Protein AF-T1DMT5-F1 (afdb_monomer_lite)

Foldseek 3Di:
DPPPPPPDDPPPPPVPPPPPPVPQDWDFAAEPVRHFQFDDAQVVLQVVLVLLVARGWGQDPRGIIGGPRDPVSSYRDPVVVVVVVVVVCVVPVVVVPPD

Sequence (99 aa):
MIKLLLLLSTVTAIVWGQTNEVKIRGQFPMKLNTRFYTCEKDDYCMKVCKRHRVSRGFCIDRKCFCKNLSSQFIYYRDLRFHECIANFYDYDPTLKQNI

Secondary structure (DSSP, 8-state):
--SS---------------------EE--B-TTS-B-B-SSHHHHHHHHHHTT-S-EEEETTEEEEET--GGGSB---HHHHHHHHHHHHH-GGGGGG-

Organism: NCBI:txid1330406

Structure (mmCIF, N/CA/C/O backbone):
data_AF-T1DMT5-F1
#
_entry.id   AF-T1DMT5-F1
#
loop_
_atom_site.group_PDB
_atom_site.id
_atom_site.type_symbol
_atom_site.label_atom_id
_atom_site.label_alt_id
_atom_site.label_comp_id
_atom_site.label_asym_id
_a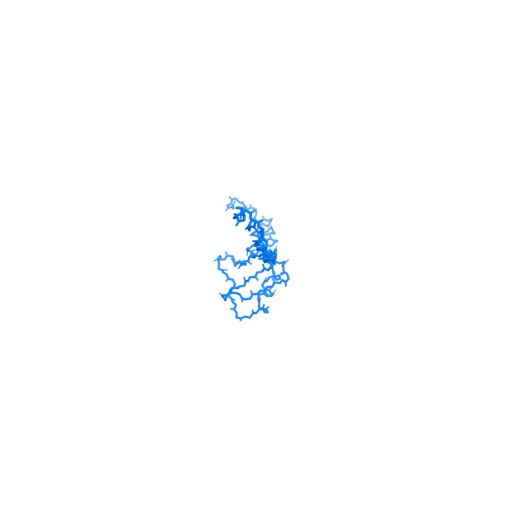tom_site.label_entity_id
_atom_site.label_seq_id
_atom_site.pdbx_PDB_ins_code
_atom_site.Cartn_x
_atom_site.Cartn_y
_atom_site.Cartn_z
_atom_site.occupancy
_atom_site.B_iso_or_equiv
_atom_site.auth_seq_id
_atom_site.auth_comp_id
_atom_site.auth_asym_id
_atom_site.auth_atom_id
_atom_site.pdbx_PDB_model_num
ATOM 1 N N . MET A 1 1 ? 53.905 51.754 13.369 1.00 56.34 1 MET A N 1
ATOM 2 C CA . MET A 1 1 ? 52.525 51.987 12.882 1.00 56.34 1 MET A CA 1
ATOM 3 C C . MET A 1 1 ? 52.318 51.146 11.624 1.00 56.34 1 MET A C 1
ATOM 5 O O . MET A 1 1 ? 53.281 51.001 10.891 1.00 56.34 1 MET A O 1
ATOM 9 N N . ILE A 1 2 ? 51.112 50.601 11.398 1.00 50.75 2 ILE A N 1
ATOM 10 C CA . ILE A 1 2 ? 50.713 49.646 10.325 1.00 50.75 2 ILE A CA 1
ATOM 11 C C . ILE A 1 2 ? 50.882 48.144 10.674 1.00 50.75 2 ILE A C 1
ATOM 13 O O . ILE A 1 2 ? 51.526 47.378 9.970 1.00 50.75 2 ILE A O 1
ATOM 17 N N . LYS A 1 3 ? 50.255 47.686 11.764 1.00 50.66 3 LYS A N 1
ATOM 18 C CA . LYS A 1 3 ? 49.833 46.271 11.931 1.00 50.66 3 LYS A CA 1
ATOM 19 C C . LYS A 1 3 ? 48.362 46.162 12.381 1.00 50.66 3 LYS A C 1
ATOM 21 O O . LYS A 1 3 ? 47.954 45.162 12.951 1.00 50.66 3 LYS A O 1
ATOM 26 N N . LEU A 1 4 ? 47.570 47.213 12.131 1.00 51.66 4 LEU A N 1
ATOM 27 C CA . LEU A 1 4 ? 46.221 47.406 12.688 1.00 51.66 4 LEU A CA 1
ATOM 28 C C . LEU A 1 4 ? 45.116 47.526 11.615 1.00 51.66 4 LEU A C 1
ATOM 30 O O . LEU A 1 4 ? 44.114 48.181 11.858 1.00 51.66 4 LEU A O 1
ATOM 34 N N . LEU A 1 5 ? 45.277 46.952 10.415 1.00 54.16 5 LEU A N 1
ATOM 35 C CA . LEU A 1 5 ? 44.304 47.151 9.320 1.00 54.16 5 LEU A CA 1
ATOM 36 C C . LEU A 1 5 ? 44.067 45.927 8.416 1.00 54.16 5 LEU A C 1
ATOM 38 O O . LEU A 1 5 ? 43.895 46.078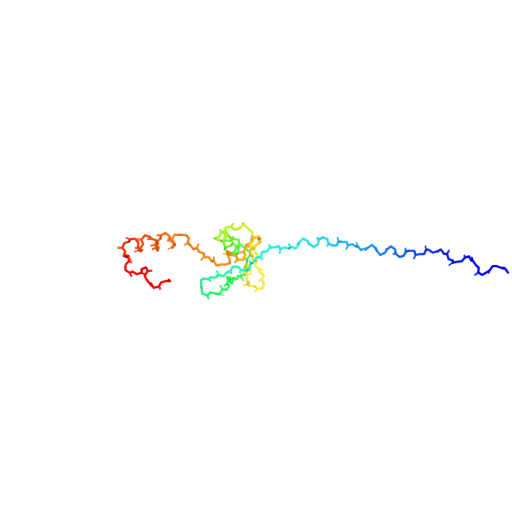 7.216 1.00 54.16 5 LEU A O 1
ATOM 42 N N . LEU A 1 6 ? 44.006 44.710 8.966 1.00 53.59 6 LEU A N 1
ATOM 43 C CA . LEU A 1 6 ? 43.399 43.568 8.250 1.00 53.59 6 LEU A CA 1
ATOM 44 C C . LEU A 1 6 ? 42.404 42.789 9.132 1.00 53.59 6 LEU A C 1
ATOM 46 O O . LEU A 1 6 ? 42.238 41.581 9.017 1.00 53.59 6 LEU A O 1
ATOM 50 N N . LEU A 1 7 ? 41.707 43.520 10.006 1.00 52.66 7 LEU A N 1
ATOM 51 C CA . LEU A 1 7 ? 40.347 43.191 10.428 1.00 52.66 7 LEU A CA 1
ATOM 52 C C . LEU A 1 7 ? 39.406 43.712 9.337 1.00 52.66 7 LEU A C 1
ATOM 54 O O . LEU A 1 7 ? 39.016 44.867 9.405 1.00 52.66 7 LEU A O 1
ATOM 58 N N . LEU A 1 8 ? 39.101 42.907 8.320 1.00 50.19 8 LEU A N 1
ATOM 59 C CA . LEU A 1 8 ? 37.946 43.073 7.422 1.00 50.19 8 LEU A CA 1
ATOM 60 C C . LEU A 1 8 ? 37.763 41.743 6.675 1.00 50.19 8 LEU A C 1
ATOM 62 O O . LEU A 1 8 ? 38.467 41.411 5.730 1.00 50.19 8 LEU A O 1
ATOM 66 N N . SER A 1 9 ? 36.946 40.870 7.258 1.00 55.41 9 SER A N 1
ATOM 67 C CA . SER A 1 9 ? 35.622 40.561 6.709 1.00 55.41 9 SER A CA 1
ATOM 68 C C . SER A 1 9 ? 35.644 39.756 5.406 1.00 55.41 9 SER A C 1
ATOM 70 O O . SER A 1 9 ? 35.112 40.182 4.386 1.00 55.41 9 SER A O 1
ATOM 72 N N . THR A 1 10 ? 36.138 38.524 5.460 1.00 56.16 10 THR A N 1
ATOM 73 C CA . THR A 1 10 ? 35.487 37.454 4.699 1.00 56.16 10 THR A CA 1
ATOM 74 C C . THR A 1 10 ? 34.505 36.791 5.649 1.00 56.16 10 THR A C 1
ATOM 76 O O . THR A 1 10 ? 34.755 35.739 6.227 1.00 56.16 10 THR A O 1
ATOM 79 N N . VAL A 1 11 ? 33.382 37.485 5.873 1.00 61.06 11 VAL A N 1
ATOM 80 C CA . VAL A 1 11 ? 32.173 36.842 6.386 1.00 61.06 11 VAL A CA 1
ATOM 81 C C . VAL A 1 11 ? 31.911 35.705 5.415 1.00 61.06 11 VAL A C 1
ATOM 83 O O . VAL A 1 11 ? 31.557 35.929 4.257 1.00 61.06 11 VAL A O 1
ATOM 86 N N . THR A 1 12 ? 32.194 34.490 5.862 1.00 60.69 12 THR A N 1
ATOM 87 C CA . THR A 1 12 ? 31.804 33.266 5.193 1.00 60.69 12 THR 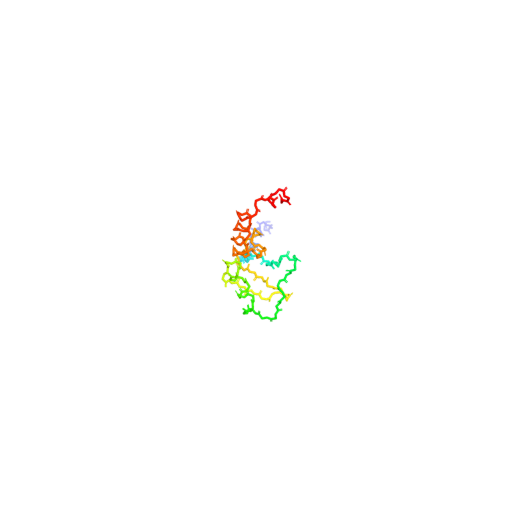A CA 1
ATOM 88 C C . THR A 1 12 ? 30.288 33.306 5.116 1.00 60.69 12 THR A C 1
ATOM 90 O O . THR A 1 12 ? 29.583 32.937 6.051 1.00 60.69 12 THR A O 1
ATOM 93 N N . ALA A 1 13 ? 29.765 33.810 3.999 1.00 59.09 13 ALA A N 1
ATOM 94 C CA . ALA A 1 13 ? 28.391 33.581 3.608 1.00 59.09 13 ALA A CA 1
ATOM 95 C C . ALA A 1 13 ? 28.297 32.090 3.282 1.00 59.09 13 ALA A C 1
ATOM 97 O O . ALA A 1 13 ? 28.365 31.671 2.128 1.00 59.09 13 ALA A O 1
ATOM 98 N N . ILE A 1 14 ? 28.226 31.268 4.331 1.00 64.00 14 ILE A N 1
ATOM 99 C CA . ILE A 1 14 ? 27.765 29.901 4.216 1.00 64.00 14 ILE A CA 1
ATOM 100 C C . ILE A 1 14 ? 26.307 30.068 3.811 1.00 64.00 14 ILE A C 1
ATOM 102 O O . ILE A 1 14 ? 25.434 30.307 4.643 1.00 64.00 14 ILE A O 1
ATOM 106 N N . VAL A 1 15 ? 26.062 30.046 2.504 1.00 61.28 15 VAL A N 1
ATOM 107 C CA . VAL A 1 15 ? 24.726 29.898 1.952 1.00 61.28 15 VAL A CA 1
ATOM 108 C C . VAL A 1 15 ? 24.272 28.524 2.424 1.00 61.28 15 VAL A C 1
ATOM 110 O O . VAL A 1 15 ? 24.543 27.507 1.789 1.00 61.28 15 VAL A O 1
ATOM 113 N N . TRP A 1 16 ? 23.649 28.474 3.602 1.00 61.22 16 TRP A N 1
ATOM 114 C CA . TRP A 1 16 ? 22.812 27.358 3.999 1.00 61.22 16 TRP A CA 1
ATOM 115 C C . TRP A 1 16 ? 21.667 27.349 3.002 1.00 61.22 16 TRP A C 1
ATOM 117 O O . TRP A 1 16 ? 20.644 28.005 3.187 1.00 61.22 16 TRP A O 1
ATOM 127 N N . GLY A 1 17 ? 21.882 26.645 1.891 1.00 57.78 17 GLY A N 1
ATOM 128 C CA . GLY A 1 17 ? 20.801 26.196 1.047 1.00 57.78 17 GLY A CA 1
ATOM 129 C C . GLY A 1 17 ? 19.876 25.404 1.951 1.00 57.78 17 GLY A C 1
ATOM 130 O O . GLY A 1 17 ? 20.179 24.267 2.302 1.00 57.78 17 GLY A O 1
ATOM 131 N N . GLN A 1 18 ? 18.778 26.025 2.379 1.00 56.12 18 GLN A N 1
ATOM 132 C 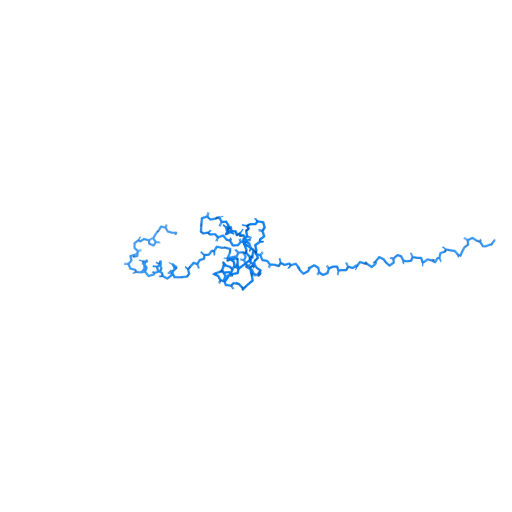CA . GLN A 1 18 ? 17.629 25.291 2.871 1.00 56.12 18 GLN A CA 1
ATOM 133 C C . GLN A 1 18 ? 17.178 24.437 1.694 1.00 56.12 18 GLN A C 1
ATOM 135 O O . GLN A 1 18 ? 16.429 24.881 0.821 1.00 56.12 18 GLN A O 1
ATOM 140 N N . THR A 1 19 ? 17.685 23.210 1.633 1.00 59.75 19 THR A N 1
ATOM 141 C CA . THR A 1 19 ? 17.029 22.167 0.875 1.00 59.75 19 THR A CA 1
ATOM 142 C C . THR A 1 19 ? 15.656 22.052 1.517 1.00 59.75 19 THR A C 1
ATOM 144 O O . THR A 1 19 ? 15.486 21.537 2.620 1.00 59.75 19 THR A O 1
ATOM 147 N N . ASN A 1 20 ? 14.653 22.627 0.856 1.00 50.88 20 ASN A N 1
ATOM 148 C CA . ASN A 1 20 ? 13.261 22.317 1.121 1.00 50.88 20 ASN A CA 1
ATOM 149 C C . ASN A 1 20 ? 13.071 20.857 0.706 1.00 50.88 20 ASN A C 1
ATOM 151 O O . ASN A 1 20 ? 12.509 20.564 -0.350 1.00 50.88 20 ASN A O 1
ATOM 155 N N . GLU A 1 21 ? 13.605 19.930 1.500 1.00 57.12 21 GLU A N 1
ATOM 156 C CA . GLU A 1 21 ? 13.248 18.530 1.426 1.00 57.12 21 GLU A CA 1
ATOM 157 C C . GLU A 1 21 ? 11.761 18.494 1.738 1.00 57.12 21 GLU A C 1
ATOM 159 O O . GLU A 1 21 ? 11.329 18.546 2.892 1.00 57.12 21 GLU A O 1
ATOM 164 N N . VAL A 1 22 ? 10.953 18.497 0.678 1.00 56.91 22 VAL A N 1
ATOM 165 C CA . VAL A 1 22 ? 9.524 18.247 0.763 1.00 56.91 22 VAL A CA 1
ATOM 166 C C . VAL A 1 22 ? 9.409 16.850 1.342 1.00 56.91 22 VAL A C 1
ATOM 168 O O . VAL A 1 22 ? 9.462 15.860 0.617 1.00 56.91 22 VAL A O 1
ATOM 171 N N . LYS A 1 23 ? 9.323 16.775 2.672 1.00 66.69 23 LYS A N 1
ATOM 172 C CA . LYS A 1 23 ? 9.274 15.532 3.427 1.00 66.69 23 LYS A CA 1
ATOM 173 C C . LYS A 1 23 ? 8.064 14.772 2.910 1.00 66.69 23 LYS A C 1
ATOM 175 O O . LYS A 1 23 ? 6.922 15.149 3.188 1.00 66.69 23 LYS A O 1
ATOM 180 N N . ILE A 1 24 ? 8.300 13.766 2.071 1.00 71.31 24 ILE A N 1
ATOM 181 C CA . ILE A 1 24 ? 7.227 13.001 1.444 1.00 71.31 24 ILE A CA 1
ATOM 182 C C . ILE A 1 24 ? 6.538 12.235 2.571 1.00 71.31 24 ILE A C 1
ATOM 184 O O . ILE A 1 24 ? 7.040 11.230 3.062 1.00 71.31 24 ILE A O 1
ATOM 188 N N . ARG A 1 25 ? 5.391 12.746 3.026 1.00 88.38 25 ARG A N 1
ATOM 189 C CA . ARG A 1 25 ? 4.572 12.092 4.048 1.00 88.38 25 ARG A CA 1
ATOM 190 C C . ARG A 1 25 ? 3.817 10.924 3.419 1.00 88.38 25 ARG A C 1
ATOM 192 O O . ARG A 1 25 ? 3.260 11.056 2.328 1.00 88.38 25 ARG A O 1
ATOM 199 N N . GLY A 1 26 ? 3.765 9.796 4.114 1.00 91.94 26 GLY A N 1
ATOM 200 C CA . GLY A 1 26 ? 3.038 8.608 3.681 1.00 91.94 26 GLY A CA 1
ATOM 201 C C . GLY A 1 26 ? 3.389 7.390 4.522 1.00 91.94 26 GLY A C 1
ATOM 202 O O . GLY A 1 26 ? 4.164 7.495 5.472 1.00 91.94 26 GLY A O 1
ATOM 203 N N . GLN A 1 27 ? 2.792 6.253 4.179 1.00 95.19 27 GLN A N 1
ATOM 204 C CA . GLN A 1 27 ? 2.956 4.993 4.902 1.00 95.19 27 GLN A CA 1
ATOM 205 C C . GLN A 1 27 ? 2.911 3.802 3.943 1.00 95.19 27 GLN A C 1
ATOM 207 O O . GLN A 1 27 ? 2.384 3.897 2.831 1.00 95.19 27 GLN A O 1
ATOM 212 N N . PHE A 1 28 ? 3.431 2.666 4.402 1.00 94.94 28 PHE A N 1
ATOM 213 C CA . PHE A 1 28 ? 3.326 1.383 3.713 1.00 94.94 28 PHE A CA 1
ATOM 214 C C . PHE A 1 28 ? 2.070 0.654 4.199 1.00 94.94 28 PHE A C 1
ATOM 216 O O . PHE A 1 28 ? 2.073 0.163 5.330 1.00 94.94 28 PHE A O 1
ATOM 223 N N . PRO A 1 29 ? 0.985 0.578 3.408 1.00 93.88 29 PRO A N 1
ATOM 224 C CA . PRO A 1 29 ? -0.188 -0.180 3.807 1.00 93.88 29 PRO A CA 1
ATOM 225 C C . PRO A 1 29 ? 0.130 -1.662 4.033 1.00 93.88 29 PRO A C 1
ATOM 227 O O . PRO A 1 29 ? 0.980 -2.265 3.368 1.00 93.88 29 PRO A O 1
ATOM 230 N N . MET A 1 30 ? -0.628 -2.262 4.942 1.00 91.00 30 MET A N 1
ATOM 231 C CA . MET A 1 30 ? -0.582 -3.670 5.294 1.00 91.00 30 MET A CA 1
ATOM 232 C C . MET A 1 30 ? -1.918 -4.349 4.993 1.00 91.00 30 MET A C 1
ATOM 234 O O . MET A 1 30 ? -3.005 -3.762 5.046 1.00 91.00 30 MET A O 1
ATOM 238 N N . LYS A 1 31 ? -1.817 -5.634 4.680 1.00 85.00 31 LYS A N 1
ATOM 239 C CA . LYS A 1 31 ? -2.931 -6.579 4.664 1.00 85.00 31 LYS A CA 1
ATOM 240 C C . LYS A 1 31 ? -3.365 -6.872 6.107 1.00 85.00 31 LYS A C 1
ATOM 242 O O . LYS A 1 31 ? -2.638 -6.578 7.052 1.00 85.00 31 LYS A O 1
ATOM 247 N N . LEU A 1 32 ? -4.520 -7.515 6.278 1.00 82.62 32 LEU A N 1
ATOM 248 C CA . LEU A 1 32 ? -5.031 -7.907 7.602 1.00 82.62 32 LEU A CA 1
ATOM 249 C C . LEU A 1 32 ? -4.078 -8.839 8.367 1.00 82.62 32 LEU A C 1
ATOM 251 O O . LEU A 1 32 ? -4.003 -8.780 9.585 1.00 82.62 32 LEU A O 1
ATOM 255 N N . ASN A 1 33 ? -3.293 -9.648 7.656 1.00 80.06 33 ASN A N 1
ATOM 256 C CA . ASN A 1 33 ? -2.294 -10.543 8.243 1.00 80.06 33 ASN A CA 1
ATOM 257 C C . ASN A 1 33 ? -0.936 -9.866 8.500 1.00 80.06 33 ASN A C 1
ATOM 259 O O . ASN A 1 33 ? 0.087 -10.538 8.396 1.00 80.06 33 ASN A O 1
ATOM 263 N N . THR A 1 34 ? -0.927 -8.544 8.707 1.00 83.56 34 THR A N 1
ATOM 264 C CA . THR A 1 34 ? 0.258 -7.701 8.972 1.00 83.56 34 THR A CA 1
ATOM 265 C C . THR A 1 34 ? 1.365 -7.734 7.907 1.00 83.56 34 THR A C 1
ATOM 267 O O . THR A 1 34 ? 2.416 -7.116 8.075 1.00 83.56 34 THR A O 1
ATOM 270 N N . ARG A 1 35 ? 1.140 -8.381 6.754 1.00 89.12 35 ARG A N 1
ATOM 271 C CA . ARG A 1 35 ? 2.089 -8.375 5.631 1.00 89.12 35 ARG A CA 1
ATOM 272 C C . ARG A 1 35 ? 1.905 -7.144 4.749 1.00 89.12 35 ARG A C 1
ATOM 274 O O . ARG A 1 35 ? 0.782 -6.739 4.450 1.00 89.12 35 ARG A O 1
ATOM 281 N N . PHE A 1 36 ? 3.011 -6.611 4.238 1.00 93.31 36 PHE A N 1
ATOM 282 C CA . PHE A 1 36 ? 2.994 -5.548 3.233 1.00 93.31 36 PHE A CA 1
ATOM 283 C C . PHE A 1 36 ? 2.443 -6.027 1.882 1.00 93.31 36 PHE A C 1
ATOM 285 O O . PHE A 1 36 ? 2.448 -7.218 1.548 1.00 93.31 36 PHE A O 1
ATOM 292 N N . TYR A 1 37 ? 1.992 -5.076 1.066 1.00 94.38 37 TYR A N 1
ATOM 293 C CA . TYR A 1 37 ? 1.706 -5.324 -0.343 1.00 94.38 37 TYR A CA 1
ATOM 294 C C . TYR A 1 37 ? 3.009 -5.343 -1.143 1.00 94.38 37 TYR A C 1
ATOM 296 O O . TYR A 1 37 ? 3.625 -4.298 -1.344 1.00 94.38 37 TYR A O 1
ATOM 304 N N . THR A 1 38 ? 3.412 -6.531 -1.596 1.00 96.56 38 THR A N 1
ATOM 305 C CA . THR A 1 38 ? 4.575 -6.711 -2.471 1.00 96.56 38 THR A CA 1
ATOM 306 C C . THR A 1 38 ? 4.288 -6.200 -3.880 1.00 96.56 38 THR A C 1
ATOM 308 O O . THR A 1 38 ? 3.174 -6.388 -4.371 1.00 96.56 38 THR A O 1
ATOM 311 N N . CYS A 1 39 ? 5.268 -5.571 -4.526 1.00 97.38 39 CYS A N 1
ATOM 312 C CA . CYS A 1 39 ? 5.117 -4.972 -5.850 1.00 97.38 39 CYS A CA 1
ATOM 313 C C . CYS A 1 39 ? 6.373 -5.113 -6.718 1.00 97.38 39 CYS A C 1
ATOM 315 O O . CYS A 1 39 ? 7.481 -5.276 -6.209 1.00 97.38 39 CYS A O 1
ATOM 317 N N . GLU A 1 40 ? 6.168 -4.976 -8.029 1.00 97.50 40 GLU A N 1
ATOM 318 C CA . GLU A 1 40 ? 7.224 -4.800 -9.040 1.00 97.50 40 GLU A CA 1
ATOM 319 C C . GLU A 1 40 ? 7.053 -3.501 -9.845 1.00 97.50 40 GLU A C 1
ATOM 321 O O . GLU A 1 40 ? 7.998 -3.029 -10.466 1.00 97.50 40 GLU A O 1
ATOM 326 N N . LYS A 1 41 ? 5.839 -2.930 -9.861 1.00 96.62 41 LYS A N 1
ATOM 327 C CA . LYS A 1 41 ? 5.462 -1.760 -10.666 1.00 96.62 41 LYS A CA 1
ATOM 328 C C . LYS A 1 41 ? 4.575 -0.805 -9.870 1.00 96.62 41 LYS A C 1
ATOM 330 O O . LYS A 1 41 ? 3.746 -1.248 -9.068 1.00 96.62 41 LYS A O 1
ATOM 335 N N . ASP A 1 42 ? 4.682 0.485 -10.170 1.00 97.06 42 ASP A N 1
ATOM 336 C CA . ASP A 1 42 ? 3.922 1.553 -9.507 1.00 97.06 42 ASP A CA 1
ATOM 337 C C . ASP A 1 42 ? 2.411 1.453 -9.738 1.00 97.06 42 ASP A C 1
ATOM 339 O O . ASP A 1 42 ? 1.636 1.680 -8.809 1.00 97.06 42 ASP A O 1
ATOM 343 N N . ASP A 1 43 ? 1.971 1.010 -10.919 1.00 97.31 43 ASP A N 1
ATOM 344 C CA . ASP A 1 43 ? 0.545 0.860 -11.254 1.00 97.31 43 ASP A CA 1
ATOM 345 C C . ASP A 1 43 ? -0.211 -0.045 -10.275 1.00 97.31 43 ASP A C 1
ATOM 347 O O . ASP A 1 43 ? -1.381 0.189 -9.946 1.00 97.31 43 ASP A O 1
ATOM 351 N N . TYR A 1 44 ? 0.454 -1.093 -9.781 1.00 96.94 44 TYR A N 1
ATOM 352 C CA . TYR A 1 44 ? -0.116 -1.956 -8.754 1.00 96.94 44 TYR A CA 1
ATOM 353 C C . TYR A 1 44 ? -0.280 -1.194 -7.436 1.00 96.94 44 TYR A C 1
ATOM 355 O O . TYR A 1 44 ? -1.349 -1.239 -6.821 1.00 96.94 44 TYR A O 1
ATOM 363 N N . CYS A 1 45 ? 0.732 -0.427 -7.034 1.00 97.44 45 CYS A N 1
ATOM 364 C CA . CYS A 1 45 ? 0.674 0.374 -5.818 1.00 97.44 45 CYS A CA 1
ATOM 365 C C . CYS A 1 45 ? -0.330 1.519 -5.914 1.00 97.44 45 CYS A C 1
ATOM 367 O O . CYS A 1 45 ? -1.009 1.792 -4.930 1.00 97.44 45 CYS A O 1
ATOM 369 N N . MET A 1 46 ? -0.549 2.110 -7.089 1.00 96.81 46 MET A N 1
ATOM 370 C CA . MET A 1 46 ? -1.652 3.049 -7.302 1.00 96.81 46 MET A CA 1
ATOM 371 C C . MET A 1 46 ? -3.014 2.405 -7.010 1.00 96.81 46 MET A C 1
ATOM 373 O O . MET A 1 46 ? -3.857 3.011 -6.346 1.00 96.81 46 MET A O 1
ATOM 377 N N . LYS A 1 47 ? -3.238 1.164 -7.462 1.00 95.38 47 LYS A N 1
ATOM 378 C CA . LYS A 1 47 ? -4.479 0.421 -7.178 1.00 95.38 47 LYS A CA 1
ATOM 379 C C . LYS A 1 47 ? -4.612 0.095 -5.690 1.00 95.38 47 LYS A C 1
ATOM 381 O O . LYS A 1 47 ? -5.697 0.268 -5.139 1.00 95.38 47 LYS A O 1
ATOM 386 N N . VAL A 1 48 ? -3.530 -0.336 -5.035 1.00 94.12 48 VAL A N 1
ATOM 387 C CA . VAL A 1 48 ? -3.506 -0.580 -3.581 1.00 94.12 48 VAL A CA 1
ATOM 388 C C . VAL A 1 48 ? -3.831 0.705 -2.821 1.00 94.12 48 VAL A C 1
ATOM 390 O O . VAL A 1 48 ? -4.766 0.723 -2.030 1.00 94.12 48 VAL A O 1
ATOM 393 N N . CYS A 1 49 ? -3.143 1.805 -3.107 1.00 93.88 49 CYS A N 1
ATOM 394 C CA . CYS A 1 49 ? -3.344 3.078 -2.422 1.00 93.88 49 CYS A CA 1
ATOM 395 C C . CYS A 1 49 ? -4.771 3.617 -2.578 1.00 93.88 49 CYS A C 1
ATOM 397 O O . CYS A 1 49 ? -5.354 4.082 -1.597 1.00 93.88 49 CYS A O 1
ATOM 399 N N . LYS A 1 50 ? -5.394 3.447 -3.755 1.00 91.94 50 LYS A N 1
ATOM 400 C CA . LYS A 1 50 ? -6.812 3.791 -3.960 1.00 91.94 50 LYS A CA 1
ATOM 401 C C . LYS A 1 50 ? -7.743 3.024 -3.017 1.00 91.94 50 LYS A C 1
ATOM 403 O O . LYS A 1 50 ? -8.689 3.612 -2.500 1.00 91.94 50 LYS A O 1
ATOM 408 N N . ARG A 1 51 ? -7.456 1.748 -2.723 1.00 89.19 51 ARG A N 1
ATOM 409 C CA . ARG A 1 51 ? -8.213 0.962 -1.724 1.00 89.19 51 ARG A CA 1
ATOM 410 C C . ARG A 1 51 ? -8.075 1.537 -0.312 1.00 89.19 51 ARG A C 1
ATOM 412 O O . ARG A 1 51 ? -9.018 1.462 0.466 1.00 89.19 51 ARG A O 1
ATOM 419 N N . HIS A 1 52 ? -6.941 2.167 -0.013 1.00 89.06 52 HIS A N 1
ATOM 420 C CA . HIS A 1 52 ? -6.687 2.910 1.226 1.00 89.06 52 HIS A CA 1
ATOM 421 C C . HIS A 1 52 ? -7.051 4.406 1.122 1.00 89.06 52 HIS A C 1
ATOM 423 O O . HIS A 1 52 ? -6.594 5.214 1.928 1.00 89.06 52 HIS A O 1
ATOM 429 N N . ARG A 1 53 ? -7.893 4.782 0.145 1.00 88.50 53 ARG A N 1
ATOM 430 C CA . ARG A 1 53 ? -8.453 6.135 -0.046 1.00 88.50 53 ARG A CA 1
ATOM 431 C C . ARG A 1 53 ? -7.425 7.236 -0.313 1.00 88.50 53 ARG A C 1
ATOM 433 O O . ARG A 1 53 ? -7.694 8.407 -0.061 1.00 88.50 53 ARG A O 1
ATOM 440 N N . VAL A 1 54 ? -6.270 6.882 -0.869 1.00 91.19 54 VAL A N 1
ATOM 441 C CA . VAL A 1 54 ? -5.245 7.844 -1.295 1.00 91.19 54 VAL A CA 1
ATOM 442 C C . VAL A 1 54 ? -4.8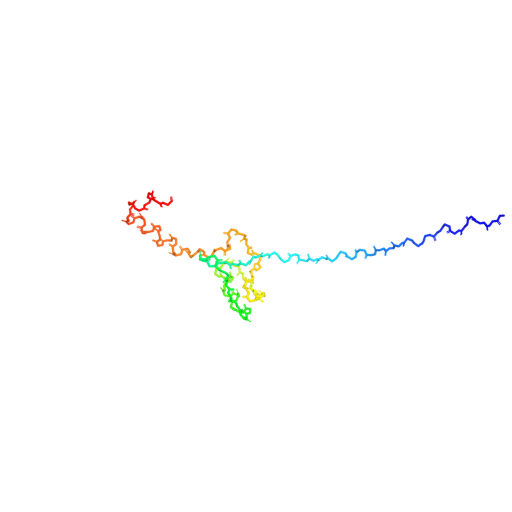40 7.581 -2.744 1.00 91.19 54 VAL A C 1
ATOM 444 O O . VAL A 1 54 ? -4.789 6.447 -3.205 1.00 91.19 54 VAL A O 1
ATOM 447 N N . SER A 1 55 ? -4.604 8.637 -3.520 1.00 89.56 55 SER A N 1
ATOM 448 C CA . SER A 1 55 ? -4.522 8.520 -4.985 1.00 89.56 55 SER A CA 1
ATOM 449 C C . SER A 1 55 ? -3.134 8.163 -5.520 1.00 89.56 55 SER A C 1
ATOM 451 O O . SER A 1 55 ? -3.028 7.686 -6.649 1.00 89.56 55 SER A O 1
ATOM 453 N N . ARG A 1 56 ? -2.073 8.387 -4.734 1.00 94.50 56 ARG A N 1
ATOM 454 C CA . ARG A 1 56 ? -0.676 8.225 -5.165 1.00 94.50 56 ARG A CA 1
ATOM 455 C C . ARG A 1 56 ? 0.011 7.074 -4.440 1.00 94.50 56 ARG A C 1
ATOM 457 O O . ARG A 1 56 ? 0.086 7.080 -3.210 1.00 94.50 56 ARG A O 1
ATOM 464 N N . GLY A 1 57 ? 0.547 6.140 -5.221 1.00 96.31 57 GLY A N 1
ATOM 465 C CA . GLY A 1 57 ? 1.287 4.980 -4.745 1.00 96.31 57 GLY A CA 1
ATOM 466 C C . GLY A 1 57 ? 2.533 4.716 -5.575 1.00 96.31 57 GLY A C 1
ATOM 467 O O . GLY A 1 57 ? 2.502 4.937 -6.780 1.00 96.31 57 GLY A O 1
ATOM 468 N N . PHE A 1 58 ? 3.586 4.234 -4.921 1.00 96.69 58 PHE A N 1
ATOM 469 C CA . PHE A 1 58 ? 4.884 3.928 -5.525 1.00 96.69 58 PHE A CA 1
ATOM 470 C C . PHE A 1 58 ? 5.382 2.574 -5.025 1.00 96.69 58 PHE A C 1
ATOM 472 O O . PHE A 1 58 ? 5.094 2.194 -3.885 1.00 96.69 58 PHE A O 1
ATOM 479 N N . CYS A 1 59 ? 6.123 1.856 -5.858 1.00 97.56 59 CYS A N 1
ATOM 480 C CA . CYS A 1 59 ? 6.797 0.628 -5.486 1.00 97.56 59 CYS A CA 1
ATOM 481 C C . CYS A 1 59 ? 8.214 0.943 -4.993 1.00 97.56 59 CYS A C 1
ATOM 483 O O . CYS A 1 59 ? 9.106 1.239 -5.782 1.00 97.56 59 CYS A O 1
ATOM 485 N N . ILE A 1 60 ? 8.421 0.884 -3.677 1.00 95.81 60 ILE A N 1
ATOM 486 C CA . ILE A 1 60 ? 9.702 1.180 -3.020 1.00 95.81 60 ILE A CA 1
ATOM 487 C C . ILE A 1 60 ? 10.166 -0.090 -2.310 1.00 95.81 60 ILE A C 1
ATOM 489 O O . ILE A 1 60 ? 9.419 -0.646 -1.507 1.00 95.81 60 ILE A O 1
ATOM 493 N N . ASP A 1 61 ? 11.367 -0.581 -2.621 1.00 96.06 61 ASP A N 1
ATOM 494 C CA . ASP A 1 61 ? 11.934 -1.810 -2.039 1.00 96.06 61 ASP A CA 1
ATOM 495 C C . ASP A 1 61 ? 10.970 -3.008 -2.079 1.00 96.06 61 ASP A C 1
ATOM 497 O O . ASP A 1 61 ? 10.787 -3.742 -1.103 1.00 96.06 61 ASP A O 1
ATOM 501 N N . ARG A 1 62 ? 10.301 -3.184 -3.227 1.00 96.94 62 ARG A N 1
ATOM 502 C CA . ARG A 1 62 ? 9.257 -4.199 -3.455 1.00 96.94 62 ARG A CA 1
ATOM 503 C C . ARG A 1 62 ? 8.050 -4.089 -2.519 1.00 96.94 62 ARG A C 1
ATOM 505 O O . ARG A 1 62 ? 7.313 -5.063 -2.377 1.00 96.94 62 ARG A O 1
ATOM 512 N N . LYS A 1 63 ? 7.808 -2.936 -1.894 1.00 97.25 63 LYS A N 1
ATOM 513 C CA . LYS A 1 63 ? 6.635 -2.651 -1.055 1.00 97.25 63 LYS A CA 1
ATOM 514 C C . LYS A 1 63 ? 5.884 -1.442 -1.594 1.00 97.25 63 LYS A C 1
ATOM 516 O O . LYS A 1 63 ? 6.481 -0.460 -2.026 1.00 97.25 63 LYS A O 1
ATOM 521 N N . CYS A 1 64 ? 4.561 -1.479 -1.517 1.00 96.94 64 CYS A N 1
ATOM 522 C CA . CYS A 1 64 ? 3.777 -0.301 -1.857 1.00 96.94 64 CYS A CA 1
ATOM 523 C C . CYS A 1 64 ? 3.884 0.767 -0.774 1.00 96.94 64 CYS A C 1
ATOM 525 O O . CYS A 1 64 ? 3.556 0.507 0.380 1.00 96.94 64 CYS A O 1
ATOM 527 N N . PHE A 1 65 ? 4.283 1.971 -1.169 1.00 96.62 65 PHE A N 1
ATOM 528 C CA . PHE A 1 65 ? 4.227 3.183 -0.364 1.00 96.62 65 PHE A CA 1
ATOM 529 C C . PHE A 1 65 ? 3.093 4.074 -0.865 1.00 96.62 65 PHE A C 1
ATOM 531 O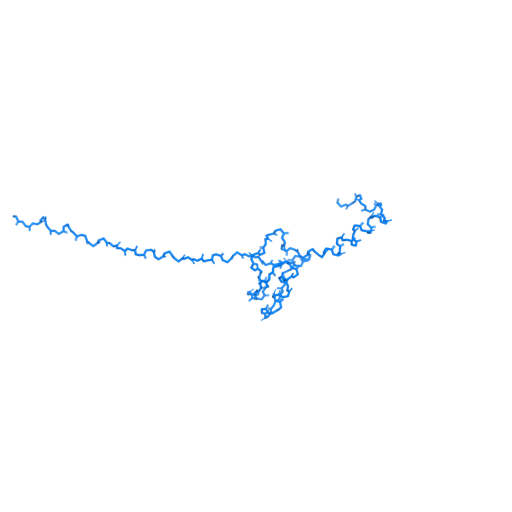 O . PHE A 1 65 ? 3.005 4.351 -2.062 1.00 96.62 65 PHE A O 1
ATOM 538 N N . CYS A 1 66 ? 2.248 4.557 0.041 1.00 96.06 66 CYS A N 1
ATOM 539 C CA . CYS A 1 66 ? 1.141 5.444 -0.285 1.00 96.06 66 CYS A CA 1
ATOM 540 C C . CYS A 1 66 ? 1.380 6.847 0.265 1.00 96.06 66 CYS A C 1
ATOM 542 O O . CYS A 1 66 ? 1.446 7.056 1.482 1.00 96.06 66 CYS A O 1
ATOM 544 N N . LYS A 1 67 ? 1.458 7.831 -0.634 1.00 94.88 67 LYS A N 1
ATOM 545 C CA . LYS A 1 67 ? 1.638 9.234 -0.249 1.00 94.88 67 LYS A CA 1
ATOM 546 C C . LYS A 1 67 ? 0.385 9.738 0.470 1.00 94.88 67 LYS A C 1
ATOM 548 O O . LYS A 1 67 ? -0.732 9.474 0.031 1.00 94.88 67 LYS A O 1
ATOM 553 N N . ASN A 1 68 ? 0.586 10.490 1.550 1.00 92.12 68 ASN A N 1
ATOM 554 C CA . ASN A 1 68 ? -0.455 11.023 2.434 1.00 92.12 68 ASN A CA 1
ATOM 555 C C . ASN A 1 68 ? -1.322 9.961 3.140 1.00 92.12 68 ASN A C 1
ATOM 557 O O . ASN A 1 68 ? -2.358 10.308 3.703 1.00 92.12 68 ASN A O 1
ATOM 561 N N . LEU A 1 69 ? -0.918 8.685 3.146 1.00 91.19 69 LEU A N 1
ATOM 562 C CA . LEU A 1 69 ? -1.588 7.677 3.964 1.00 91.19 69 LEU A CA 1
ATOM 563 C C . LEU A 1 69 ? -1.287 7.930 5.449 1.00 91.19 69 LEU A C 1
ATOM 565 O O . LEU A 1 69 ? -0.123 7.969 5.845 1.00 91.19 69 LEU A O 1
ATOM 569 N N . SER A 1 70 ? -2.333 8.107 6.259 1.00 87.06 70 SER A N 1
ATOM 570 C CA . SER A 1 70 ? -2.214 8.237 7.718 1.00 87.06 70 SER A CA 1
ATOM 571 C C . SER A 1 70 ? -1.996 6.872 8.380 1.00 87.06 70 SER A C 1
ATOM 573 O O . SER A 1 70 ? -2.470 5.851 7.877 1.00 87.06 70 SER A O 1
ATOM 575 N N . SER A 1 71 ? -1.319 6.848 9.533 1.00 82.62 71 SER A N 1
ATOM 576 C CA . SER A 1 71 ? -1.025 5.625 10.297 1.00 82.62 71 SER A CA 1
ATOM 577 C C . SER A 1 71 ? -2.283 4.832 10.669 1.00 82.62 71 SER A C 1
ATOM 579 O O . SER A 1 71 ? -2.282 3.605 10.613 1.00 82.62 71 SER A O 1
ATOM 581 N N . GLN A 1 72 ? -3.391 5.521 10.950 1.00 75.50 72 GLN A N 1
ATOM 582 C CA . GLN A 1 72 ? -4.684 4.907 11.279 1.00 75.50 72 GLN A CA 1
ATOM 583 C C . GLN A 1 72 ? -5.324 4.117 10.119 1.00 75.50 72 GLN A C 1
ATOM 585 O O . GLN A 1 72 ? -6.258 3.351 10.335 1.00 75.50 72 GLN A O 1
ATOM 590 N N . PHE A 1 73 ? -4.828 4.289 8.889 1.00 71.81 73 PHE A N 1
ATOM 591 C CA . PHE A 1 73 ? -5.357 3.646 7.681 1.00 71.81 73 PHE A CA 1
ATOM 592 C C . PHE A 1 73 ? -4.352 2.694 7.020 1.00 71.81 73 PHE A C 1
ATOM 594 O O . PHE A 1 73 ? -4.529 2.309 5.862 1.00 71.81 73 PHE A O 1
ATOM 601 N N . ILE A 1 74 ? -3.296 2.302 7.744 1.00 81.50 74 ILE A N 1
ATOM 602 C CA . ILE A 1 74 ? -2.306 1.335 7.252 1.00 81.50 74 ILE A CA 1
ATOM 603 C C . ILE A 1 74 ? -2.978 0.004 6.902 1.00 81.50 74 ILE A C 1
ATOM 605 O O . ILE A 1 74 ? -2.629 -0.595 5.892 1.00 81.50 74 ILE A O 1
ATOM 609 N N . TYR A 1 75 ? -3.975 -0.436 7.669 1.00 79.06 75 TYR A N 1
ATOM 610 C CA . TYR A 1 75 ? -4.712 -1.664 7.384 1.00 79.06 75 TYR A CA 1
ATOM 611 C C . TYR A 1 75 ? -5.877 -1.415 6.434 1.00 79.06 75 TYR A C 1
ATOM 613 O O . TYR A 1 75 ? -6.656 -0.475 6.609 1.00 79.06 75 TYR A O 1
ATOM 621 N N . TYR A 1 76 ? -6.023 -2.287 5.436 1.00 68.81 76 TYR A N 1
ATOM 622 C CA . TYR A 1 76 ? -7.200 -2.254 4.578 1.00 68.81 76 TYR A CA 1
ATOM 623 C C . TYR A 1 76 ? -8.405 -2.747 5.376 1.00 68.81 76 TYR A C 1
ATOM 625 O O . TYR A 1 76 ? -8.525 -3.938 5.657 1.00 68.81 76 TYR A O 1
ATOM 633 N N . ARG A 1 77 ? -9.294 -1.824 5.742 1.00 63.28 77 ARG A N 1
ATOM 634 C CA . ARG A 1 77 ? -10.606 -2.143 6.303 1.00 63.28 77 ARG A CA 1
ATOM 635 C C . ARG A 1 77 ? -11.609 -2.088 5.150 1.00 63.28 77 ARG A C 1
ATOM 637 O O . ARG A 1 77 ? -12.008 -0.997 4.743 1.00 63.28 77 ARG A O 1
ATOM 644 N N . ASP A 1 78 ? -11.967 -3.243 4.582 1.00 62.50 78 ASP A N 1
ATOM 645 C CA . ASP A 1 78 ? -13.092 -3.301 3.641 1.00 62.50 78 ASP A CA 1
ATOM 646 C C . ASP A 1 78 ? -14.350 -2.894 4.419 1.00 62.50 78 ASP A C 1
ATOM 648 O O . ASP A 1 78 ? -14.763 -3.581 5.353 1.00 62.50 78 ASP A O 1
ATOM 652 N N . LEU A 1 79 ? -14.930 -1.739 4.091 1.00 55.22 79 LEU A N 1
ATOM 653 C CA . LEU A 1 79 ? -16.157 -1.289 4.742 1.00 55.22 79 LEU A CA 1
ATOM 654 C C . LEU A 1 79 ? -17.320 -2.243 4.475 1.00 55.22 79 LEU A C 1
ATOM 656 O O . LEU A 1 79 ? -18.156 -2.385 5.355 1.00 55.22 79 LEU A O 1
ATOM 660 N N . ARG A 1 80 ? -17.337 -2.950 3.337 1.00 57.31 80 ARG A N 1
ATOM 661 C CA . ARG A 1 80 ? -18.364 -3.966 3.065 1.00 57.31 80 ARG A CA 1
ATOM 662 C C . ARG A 1 80 ? -18.216 -5.164 3.990 1.00 57.31 80 ARG A C 1
ATOM 664 O O . ARG A 1 80 ? -19.204 -5.777 4.352 1.00 57.31 80 ARG A O 1
ATOM 671 N N . PHE A 1 81 ? -16.992 -5.476 4.419 1.00 54.94 81 PHE A N 1
ATOM 672 C CA . PHE A 1 81 ? -16.775 -6.471 5.465 1.00 54.94 81 PHE A CA 1
ATOM 673 C C . PHE A 1 81 ? -17.283 -5.962 6.821 1.00 54.94 81 PHE A C 1
ATOM 675 O O . PHE A 1 81 ? -17.850 -6.735 7.577 1.00 54.94 81 PHE A O 1
ATOM 682 N N . HIS A 1 82 ? -17.154 -4.662 7.111 1.00 53.72 82 HIS A N 1
ATOM 683 C CA . HIS A 1 82 ? -17.729 -4.056 8.319 1.00 53.72 82 HIS A CA 1
ATOM 684 C C . HIS A 1 82 ? -19.265 -4.017 8.288 1.00 53.72 82 HIS A C 1
ATOM 686 O O . HIS A 1 82 ? -19.883 -4.322 9.299 1.00 53.72 82 HIS A O 1
ATOM 692 N N . GLU A 1 83 ? -19.875 -3.699 7.143 1.00 54.88 83 GLU A N 1
ATOM 693 C CA . GLU A 1 83 ? -21.328 -3.785 6.936 1.00 54.88 83 GLU A CA 1
ATOM 694 C C . GLU A 1 83 ? -21.820 -5.231 7.010 1.00 54.88 83 GLU A C 1
ATOM 696 O O . GLU A 1 83 ? -22.802 -5.493 7.692 1.00 54.88 83 GLU A O 1
ATOM 701 N N . CYS A 1 84 ? -21.123 -6.190 6.391 1.00 59.12 84 CYS A N 1
ATOM 702 C CA . CYS A 1 84 ? -21.458 -7.607 6.536 1.00 59.12 84 CYS A CA 1
ATOM 703 C C . CYS A 1 84 ? -21.352 -8.064 7.990 1.00 59.12 84 CYS A C 1
ATOM 705 O O . CYS A 1 84 ? -22.225 -8.786 8.442 1.00 59.12 84 CYS A O 1
ATOM 707 N N . ILE A 1 85 ? -20.326 -7.638 8.730 1.00 61.16 85 ILE A N 1
ATOM 708 C CA . ILE A 1 85 ? -20.186 -7.971 10.149 1.00 61.16 85 ILE A CA 1
ATOM 709 C C . ILE A 1 85 ? -21.290 -7.318 10.990 1.00 61.16 85 ILE A C 1
ATOM 711 O O . ILE A 1 85 ? -21.867 -7.988 11.841 1.00 61.16 85 ILE A O 1
ATOM 715 N N . ALA A 1 86 ? -21.608 -6.043 10.756 1.00 58.84 86 ALA A N 1
ATOM 716 C CA . ALA A 1 86 ? -22.684 -5.355 11.465 1.00 58.84 86 ALA A CA 1
ATOM 717 C C . ALA A 1 86 ? -24.032 -6.048 11.212 1.00 58.84 86 ALA A C 1
ATOM 719 O O . ALA A 1 86 ? -24.702 -6.437 12.162 1.00 58.84 86 ALA A O 1
ATOM 720 N N . ASN A 1 87 ? -24.350 -6.331 9.945 1.00 55.69 87 ASN A N 1
ATOM 721 C CA . ASN A 1 87 ? -25.558 -7.061 9.560 1.00 55.69 87 ASN A CA 1
ATOM 722 C C . ASN A 1 87 ? -25.567 -8.507 10.091 1.00 55.69 87 ASN A C 1
ATOM 724 O O . ASN A 1 87 ? -26.627 -9.039 10.404 1.00 55.69 87 ASN A O 1
ATOM 728 N N . PHE A 1 88 ? -24.404 -9.155 10.209 1.00 58.00 88 PHE A N 1
ATOM 729 C CA . PHE A 1 88 ? -24.277 -10.507 10.756 1.00 58.00 88 PHE A CA 1
ATOM 730 C C . PHE A 1 88 ? -24.501 -10.543 12.276 1.00 58.00 88 PHE A C 1
ATOM 732 O O . PHE A 1 88 ? -25.185 -11.439 12.758 1.00 58.00 88 PHE A O 1
ATOM 739 N N . TYR A 1 89 ? -24.000 -9.559 13.032 1.00 54.84 89 TYR A N 1
ATOM 740 C CA . TYR A 1 89 ? -24.279 -9.440 14.472 1.00 54.84 89 TYR A CA 1
ATOM 741 C C . TYR A 1 89 ? -25.687 -8.930 14.782 1.00 54.84 89 TYR A C 1
ATOM 743 O O . TYR A 1 89 ? -26.211 -9.218 15.856 1.00 54.84 89 TYR A O 1
ATOM 751 N N . ASP A 1 90 ? -26.304 -8.180 13.873 1.00 59.31 90 ASP A N 1
ATOM 752 C CA . ASP A 1 90 ? -27.717 -7.823 13.995 1.00 59.31 90 ASP A CA 1
ATOM 753 C C . ASP A 1 90 ? -28.629 -9.029 13.689 1.00 59.31 90 ASP A C 1
ATOM 755 O O . ASP A 1 90 ? -29.728 -9.118 14.232 1.00 59.31 90 ASP A O 1
ATOM 759 N N . TYR A 1 91 ? -28.157 -9.990 12.882 1.00 56.06 91 TYR A N 1
ATOM 760 C CA . TYR A 1 91 ? -28.822 -11.275 12.631 1.00 56.06 91 TYR A CA 1
ATOM 761 C C . TYR A 1 91 ? -28.618 -12.296 13.769 1.00 56.06 91 TYR A C 1
ATOM 763 O O . TYR A 1 91 ? -29.569 -12.980 14.145 1.00 56.06 91 TYR A O 1
ATOM 771 N N . ASP A 1 92 ? -27.412 -12.387 14.345 1.00 58.50 92 ASP A N 1
ATOM 772 C CA . ASP A 1 92 ? -27.113 -13.220 15.520 1.00 58.50 92 ASP A CA 1
ATOM 773 C C . ASP A 1 92 ? -26.405 -12.410 16.630 1.00 58.50 92 ASP A C 1
ATOM 775 O O . ASP A 1 92 ? -25.169 -12.309 16.671 1.00 58.50 92 ASP A O 1
ATOM 779 N N . PRO A 1 93 ? -27.176 -11.837 17.572 1.00 62.62 93 PRO A N 1
ATOM 780 C CA . PRO A 1 93 ? -26.643 -10.977 18.625 1.00 62.62 93 PRO A CA 1
ATOM 781 C C . PRO A 1 93 ? -25.848 -11.727 19.704 1.00 62.62 93 PRO A C 1
ATOM 783 O O . PRO A 1 93 ? -25.177 -11.083 20.516 1.00 62.62 93 PRO A O 1
ATOM 786 N N . THR A 1 94 ? -25.877 -13.063 19.738 1.00 66.50 94 THR A N 1
ATOM 787 C CA . THR A 1 94 ? -25.171 -13.844 20.773 1.00 66.50 94 THR A CA 1
ATOM 788 C C . THR A 1 94 ? -23.650 -13.819 20.600 1.00 66.50 94 THR A C 1
ATOM 790 O O . THR A 1 94 ? -22.901 -13.939 21.568 1.00 66.50 94 THR A O 1
ATOM 793 N N . LEU A 1 95 ? -23.174 -13.559 19.381 1.00 59.06 95 LEU A N 1
ATOM 794 C CA . LEU A 1 95 ? -21.750 -13.502 19.045 1.00 59.06 95 LEU A CA 1
ATOM 795 C C . LEU A 1 95 ? -21.091 -12.151 19.389 1.00 59.06 95 LEU A C 1
ATOM 797 O O . LEU A 1 95 ? -19.875 -12.005 19.265 1.00 59.06 95 LEU A O 1
ATOM 801 N N . LYS A 1 96 ? -21.875 -11.167 19.852 1.00 56.88 96 LYS A N 1
ATOM 802 C CA . LYS A 1 96 ? -21.412 -9.817 20.227 1.00 56.88 96 LYS A CA 1
ATOM 803 C C . LYS A 1 96 ? -20.596 -9.794 21.529 1.00 56.88 96 LYS A C 1
ATOM 805 O O . LYS A 1 96 ? -19.931 -8.805 21.807 1.00 56.88 96 LYS A O 1
ATOM 810 N N . GLN A 1 97 ? -20.649 -10.862 22.330 1.00 55.00 97 GLN A N 1
ATOM 811 C CA . GLN A 1 97 ? -20.077 -10.903 23.683 1.00 55.00 97 GLN A CA 1
ATOM 812 C C . GLN A 1 97 ? -18.578 -11.260 23.749 1.00 55.00 97 GLN A C 1
ATOM 814 O O . GLN A 1 97 ? -18.016 -11.228 24.838 1.00 55.00 97 GLN A O 1
ATOM 819 N N . ASN A 1 98 ? -17.920 -11.565 22.622 1.00 46.47 98 ASN A N 1
ATOM 820 C CA . ASN A 1 98 ? -16.528 -12.052 22.598 1.00 46.47 98 ASN A CA 1
ATOM 821 C C . ASN A 1 98 ? -15.569 -11.225 21.710 1.00 46.47 98 ASN A C 1
ATOM 823 O O . ASN A 1 98 ? -14.602 -11.780 21.184 1.00 46.47 98 ASN A O 1
ATOM 827 N N . ILE A 1 99 ? -15.830 -9.925 21.515 1.00 52.69 99 ILE A N 1
ATOM 828 C CA . ILE A 1 99 ? -14.930 -8.994 20.798 1.00 52.69 99 ILE A CA 1
ATOM 829 C C . ILE A 1 99 ? -14.353 -7.971 21.770 1.00 52.69 99 ILE A C 1
ATOM 831 O O . ILE A 1 99 ? -15.156 -7.393 22.535 1.00 52.69 99 ILE A O 1
#

Radius of gyration: 26.86 Å; chains: 1; bounding box: 81×66×35 Å

InterPro domains:
  IPR002061 Scorpion long chain toxin/defensin [PF00537] (37-71)
  IPR036574 Knottin, scorpion toxin-like superfamily [G3DSA:3.30.30.10] (25-84)
  IPR036574 Knottin, scorpion toxin-like superfamily [SSF57095] (24-75)

pLDDT: mean 75.18, std 17.93, range [46.47, 97.56]